Protein AF-A0A087UFI4-F1 (afdb_monomer_lite)

Sequence (110 aa):
MFRKVRIILLFASLNWLFCRLHIKMPESFSFTEKTLYKKIYFEIEQSYDIKFCYKLGKCTNETLKIIQTIYGEASLSRKQVYEWYNSFKRGRKSFEDEINDRTPTNFKKS

InterPro domains:
  IPR041426 Mos1 transposase, HTH domain [PF17906] (52-91)

Structure (mmCIF, N/CA/C/O backbone):
data_AF-A0A087UFI4-F1
#
_entry.id   AF-A0A087UFI4-F1
#
loop_
_atom_site.group_PDB
_atom_site.id
_atom_site.type_symbol
_atom_site.label_atom_id
_atom_site.label_alt_id
_atom_site.label_comp_id
_atom_site.label_asym_id
_atom_site.label_entity_id
_atom_site.label_seq_id
_atom_site.pdbx_PDB_ins_code
_atom_site.Cartn_x
_atom_site.Cartn_y
_atom_site.Cartn_z
_atom_site.occupancy
_atom_site.B_iso_or_equiv
_atom_site.auth_seq_id
_atom_site.auth_comp_id
_atom_site.auth_asym_id
_atom_site.auth_atom_id
_atom_site.pdbx_PDB_model_num
ATOM 1 N N . MET A 1 1 ? 14.757 32.587 17.059 1.00 45.06 1 MET A N 1
ATOM 2 C CA . MET A 1 1 ? 13.890 31.960 16.032 1.00 45.06 1 MET A CA 1
ATOM 3 C C . MET A 1 1 ? 14.612 30.910 15.170 1.00 45.06 1 MET A C 1
ATOM 5 O O . MET A 1 1 ? 14.044 29.855 14.941 1.00 45.06 1 MET A O 1
ATOM 9 N N . PHE A 1 2 ? 15.884 31.099 14.791 1.00 34.81 2 PHE A N 1
ATOM 10 C CA . PHE A 1 2 ? 16.629 30.175 13.906 1.00 34.81 2 PHE A CA 1
ATOM 11 C C . PHE A 1 2 ? 17.154 28.860 14.522 1.00 34.81 2 PHE A C 1
ATOM 13 O O . PHE A 1 2 ? 17.598 27.974 13.796 1.00 34.81 2 PHE A O 1
ATOM 20 N N . ARG A 1 3 ? 17.097 28.686 15.849 1.00 34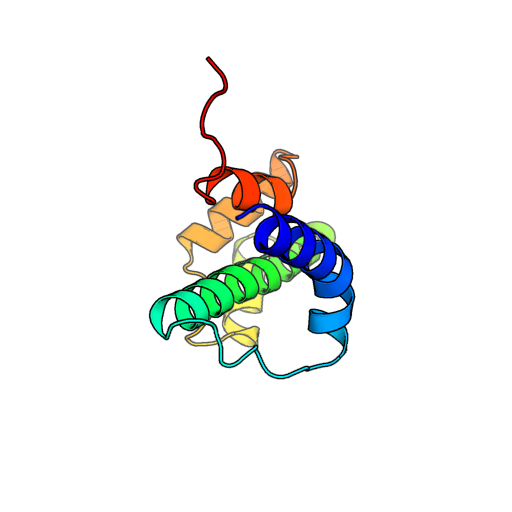.50 3 ARG A N 1
ATOM 21 C CA . ARG A 1 3 ? 17.583 27.453 16.502 1.00 34.50 3 ARG A CA 1
ATOM 22 C C . ARG A 1 3 ? 16.614 26.270 16.378 1.00 34.50 3 ARG A C 1
ATOM 24 O O . ARG A 1 3 ? 17.064 25.134 16.343 1.00 34.50 3 ARG A O 1
ATOM 31 N N . LYS A 1 4 ? 15.307 26.524 16.238 1.00 36.88 4 LYS A N 1
ATOM 32 C CA . LYS A 1 4 ? 14.286 25.465 16.130 1.00 36.88 4 LYS A CA 1
ATOM 33 C C . LYS A 1 4 ? 14.274 24.786 14.752 1.00 36.88 4 LYS A C 1
ATOM 35 O O . LYS A 1 4 ? 14.092 23.580 14.676 1.00 36.88 4 LYS A O 1
ATOM 40 N N . VAL A 1 5 ? 14.560 25.528 13.680 1.00 46.59 5 VAL A N 1
ATOM 41 C CA . VAL A 1 5 ? 14.567 24.993 12.302 1.00 46.59 5 VAL A CA 1
ATOM 42 C C . VAL A 1 5 ? 15.750 24.047 12.064 1.00 46.59 5 VAL A C 1
ATOM 44 O O . VAL A 1 5 ? 15.587 22.994 11.454 1.00 46.59 5 VAL A O 1
ATOM 47 N N . ARG A 1 6 ? 16.930 24.365 12.617 1.00 43.34 6 ARG A N 1
ATOM 48 C CA . ARG A 1 6 ? 18.103 23.474 12.559 1.00 43.34 6 ARG A CA 1
ATOM 49 C C . ARG A 1 6 ? 17.875 22.150 13.289 1.00 43.34 6 ARG A C 1
ATOM 51 O O . ARG A 1 6 ? 18.341 21.123 12.823 1.00 43.34 6 ARG A O 1
ATOM 58 N N . ILE A 1 7 ? 17.127 22.173 14.390 1.00 51.72 7 ILE A N 1
ATOM 59 C CA . ILE A 1 7 ? 16.775 20.971 15.150 1.00 51.72 7 ILE A CA 1
ATOM 60 C C . ILE A 1 7 ? 15.826 20.069 14.337 1.00 51.72 7 ILE A C 1
ATOM 62 O O . ILE A 1 7 ? 16.057 18.870 14.259 1.00 51.72 7 ILE A O 1
ATOM 66 N N . ILE A 1 8 ? 14.827 20.634 13.652 1.00 53.41 8 ILE A N 1
ATOM 67 C CA . ILE A 1 8 ? 13.875 19.872 12.819 1.00 53.41 8 ILE A CA 1
ATOM 68 C C . ILE A 1 8 ? 14.572 19.177 11.635 1.00 53.41 8 ILE A C 1
ATOM 70 O O . ILE A 1 8 ? 14.285 18.018 11.349 1.00 53.41 8 ILE A O 1
ATOM 74 N N . LEU A 1 9 ? 15.532 19.843 10.984 1.00 49.19 9 LEU A N 1
ATOM 75 C CA . LEU A 1 9 ? 16.297 19.243 9.882 1.00 49.19 9 LEU A CA 1
ATOM 76 C C . LEU A 1 9 ? 17.250 18.134 10.349 1.00 49.19 9 LEU A C 1
ATOM 78 O O . LEU A 1 9 ? 17.469 17.177 9.614 1.00 49.19 9 LEU A O 1
ATOM 82 N N . LEU A 1 10 ? 17.774 18.226 11.576 1.00 49.53 10 LEU A N 1
ATOM 83 C CA . LEU A 1 10 ? 18.550 17.145 12.192 1.00 49.53 10 LEU A CA 1
ATOM 84 C C . LEU A 1 10 ? 17.657 15.961 12.600 1.00 49.53 10 LEU A C 1
ATOM 86 O O . LEU A 1 10 ? 18.076 14.812 12.498 1.00 49.53 10 LEU A O 1
ATOM 90 N N . PHE A 1 11 ? 16.408 16.217 12.998 1.00 52.41 11 PHE A N 1
ATOM 91 C CA . PHE A 1 11 ? 15.433 15.156 13.260 1.00 52.41 11 PHE A CA 1
ATOM 92 C C . PHE A 1 11 ? 14.973 14.439 11.988 1.00 52.41 11 PHE A C 1
ATOM 94 O O . PHE A 1 11 ? 14.716 13.243 12.049 1.00 52.41 11 PHE A O 1
ATOM 101 N N . ALA A 1 12 ? 14.927 15.112 10.836 1.00 53.91 12 ALA A N 1
ATOM 102 C CA . ALA A 1 12 ? 14.541 14.489 9.568 1.00 53.91 12 ALA A CA 1
ATOM 103 C C . ALA A 1 12 ? 15.527 13.394 9.114 1.00 53.91 12 ALA A C 1
ATOM 105 O O . ALA A 1 12 ? 15.100 12.347 8.631 1.00 53.91 12 ALA A O 1
ATOM 106 N N . SER A 1 13 ? 16.833 13.582 9.334 1.00 46.97 13 SER A N 1
ATOM 107 C CA . SER A 1 13 ? 17.869 12.577 9.046 1.00 46.97 13 SER A CA 1
ATOM 108 C C . SER A 1 13 ? 17.955 11.467 10.103 1.00 46.97 13 SER A C 1
ATOM 110 O O . SER A 1 13 ? 18.348 10.347 9.785 1.00 46.97 13 SER A O 1
ATOM 112 N N . LEU A 1 14 ? 17.512 11.728 11.337 1.00 50.47 14 LEU A N 1
ATOM 113 C CA . LEU A 1 14 ? 17.346 10.718 12.393 1.00 50.47 14 LEU A CA 1
ATOM 114 C C . LEU A 1 14 ? 16.009 9.955 12.305 1.00 50.47 14 LEU A C 1
ATOM 116 O O . LEU A 1 14 ? 15.879 8.886 12.903 1.00 50.47 14 LEU A O 1
ATOM 120 N N . ASN A 1 15 ? 15.038 10.446 11.527 1.00 50.50 15 ASN A N 1
ATOM 121 C CA . ASN A 1 15 ? 13.697 9.865 11.404 1.00 50.50 15 ASN A CA 1
ATOM 122 C C . ASN A 1 15 ? 13.709 8.458 10.770 1.00 50.50 15 ASN A C 1
ATOM 124 O O . ASN A 1 15 ? 12.876 7.615 11.102 1.00 50.50 15 ASN A O 1
ATOM 128 N N . TRP A 1 16 ? 14.706 8.167 9.924 1.00 48.88 16 TRP A N 1
ATOM 129 C CA . TRP A 1 16 ? 14.924 6.826 9.363 1.00 48.88 16 TRP A CA 1
ATOM 130 C C . TRP A 1 16 ? 15.362 5.805 10.425 1.00 48.88 16 TRP A C 1
ATOM 132 O O . TRP A 1 16 ? 14.934 4.652 10.400 1.00 48.88 16 TRP A O 1
ATOM 142 N N . LEU A 1 17 ? 16.157 6.232 11.411 1.00 44.44 17 LEU A N 1
ATOM 143 C CA . LEU A 1 17 ? 16.543 5.390 12.546 1.00 44.44 17 LEU A CA 1
ATOM 144 C C . LEU A 1 17 ? 15.399 5.266 13.570 1.00 44.44 17 LEU A C 1
ATOM 146 O O . LEU A 1 17 ? 15.225 4.219 14.187 1.00 44.44 17 LEU A O 1
ATOM 150 N N . PHE A 1 18 ? 14.580 6.312 13.703 1.00 51.91 18 PHE A N 1
ATOM 151 C CA . PHE A 1 18 ? 13.433 6.370 14.615 1.00 51.91 18 PHE A CA 1
ATOM 152 C C . PHE A 1 18 ? 12.341 5.353 14.259 1.00 51.91 18 PHE A C 1
ATOM 154 O O . PHE A 1 18 ? 11.810 4.680 15.141 1.00 51.91 18 PHE A O 1
ATOM 161 N N . CYS A 1 19 ? 12.075 5.174 12.962 1.00 47.75 19 CYS A N 1
ATOM 162 C CA . CYS A 1 19 ? 11.126 4.175 12.466 1.00 47.75 19 CYS A CA 1
ATOM 163 C C . CYS A 1 19 ? 11.620 2.730 12.673 1.00 47.75 19 CYS A C 1
ATOM 165 O O . CYS A 1 19 ? 10.811 1.814 12.773 1.00 47.75 19 CYS A O 1
ATOM 167 N N . ARG A 1 20 ? 12.940 2.520 12.799 1.00 48.66 20 ARG A N 1
ATOM 168 C CA . ARG A 1 20 ? 13.553 1.198 13.013 1.00 48.66 20 ARG A CA 1
ATOM 169 C C . ARG A 1 20 ? 13.710 0.813 14.491 1.00 48.66 20 ARG A C 1
ATOM 171 O O . ARG A 1 20 ? 13.919 -0.359 14.781 1.00 48.66 20 ARG A O 1
ATOM 178 N N . LEU A 1 21 ? 13.609 1.774 15.415 1.00 42.62 21 LEU A N 1
ATOM 179 C CA . LEU A 1 21 ? 13.869 1.576 16.850 1.00 42.62 21 LEU A CA 1
ATOM 180 C C . LEU A 1 21 ? 12.620 1.627 17.750 1.00 42.62 21 LEU A C 1
ATOM 182 O O . LEU A 1 21 ? 12.766 1.561 18.967 1.00 42.62 21 LEU A O 1
ATOM 186 N N . HIS A 1 22 ? 11.400 1.733 17.203 1.00 50.62 22 HIS A N 1
ATOM 187 C CA . HIS A 1 22 ? 10.162 1.802 18.006 1.00 50.62 22 HIS A CA 1
ATOM 188 C C . HIS A 1 22 ? 10.181 2.908 19.090 1.00 50.62 22 HIS A C 1
ATOM 190 O O . HIS A 1 22 ? 9.543 2.790 20.139 1.00 50.62 22 HIS A O 1
ATOM 196 N N . ILE A 1 23 ? 10.904 4.011 18.858 1.00 49.44 23 ILE A N 1
ATOM 197 C CA . ILE A 1 23 ? 10.982 5.100 19.836 1.00 49.44 23 ILE A CA 1
ATOM 198 C C . ILE A 1 23 ? 9.654 5.871 19.831 1.00 49.44 23 ILE A C 1
ATOM 200 O O . ILE A 1 23 ? 9.172 6.333 18.796 1.00 49.44 23 ILE A O 1
ATOM 204 N N . LYS A 1 24 ? 9.057 5.988 21.022 1.00 52.50 24 LYS A N 1
ATOM 205 C CA . LYS A 1 24 ? 7.802 6.694 21.317 1.00 52.50 24 LYS A CA 1
ATOM 206 C C . LYS A 1 24 ? 7.825 8.110 20.721 1.00 52.50 24 LYS A C 1
ATOM 208 O O . LYS A 1 24 ? 8.802 8.837 20.892 1.00 52.50 24 LYS A O 1
ATOM 213 N N . MET A 1 25 ? 6.747 8.500 20.031 1.00 54.75 25 MET A N 1
ATOM 214 C CA . MET A 1 25 ? 6.621 9.841 19.444 1.00 54.75 25 MET A CA 1
ATOM 215 C C . MET A 1 25 ? 6.868 10.932 20.502 1.00 54.75 25 MET A C 1
ATOM 217 O O . MET A 1 25 ? 6.354 10.803 21.617 1.00 54.75 25 MET A O 1
ATOM 221 N N . PRO A 1 26 ? 7.593 12.017 20.171 1.00 57.91 26 PRO A N 1
ATOM 222 C CA . PRO A 1 26 ? 7.865 13.087 21.120 1.00 57.91 26 PRO A CA 1
ATOM 223 C C . PRO A 1 26 ? 6.564 13.727 21.619 1.00 57.91 26 PRO A C 1
ATOM 225 O O . PRO A 1 26 ? 5.652 14.042 20.847 1.00 57.91 26 PRO A O 1
ATOM 228 N N . GLU A 1 27 ? 6.474 13.930 22.936 1.00 58.97 27 GLU A N 1
ATOM 229 C CA . GLU A 1 27 ? 5.264 14.440 23.593 1.00 58.97 27 GLU A CA 1
ATOM 230 C C . GLU A 1 27 ? 4.867 15.840 23.108 1.00 58.97 27 GLU A C 1
ATOM 232 O O . GLU A 1 27 ? 3.683 16.168 23.146 1.00 58.97 27 GLU A O 1
ATOM 237 N N . SER A 1 28 ? 5.822 16.595 22.553 1.00 63.66 28 SER A N 1
ATOM 238 C CA . SER A 1 28 ? 5.672 17.959 22.037 1.00 63.66 28 SER A CA 1
ATOM 239 C C . SER A 1 28 ? 4.757 18.113 20.820 1.00 63.66 28 SER A C 1
ATOM 241 O O . SER A 1 28 ? 4.406 19.241 20.489 1.00 63.66 28 SER A O 1
ATOM 243 N N . PHE A 1 29 ? 4.402 17.026 20.129 1.00 63.31 29 PHE A N 1
ATOM 244 C CA . PHE A 1 29 ? 3.441 17.080 19.024 1.00 63.31 29 PHE A CA 1
ATOM 245 C C . PHE A 1 29 ? 2.008 17.170 19.561 1.00 63.31 29 PHE A C 1
ATOM 247 O O . PHE A 1 29 ? 1.610 16.395 20.443 1.00 63.31 29 PHE A O 1
ATOM 254 N N . SER A 1 30 ? 1.214 18.079 19.001 1.00 68.06 30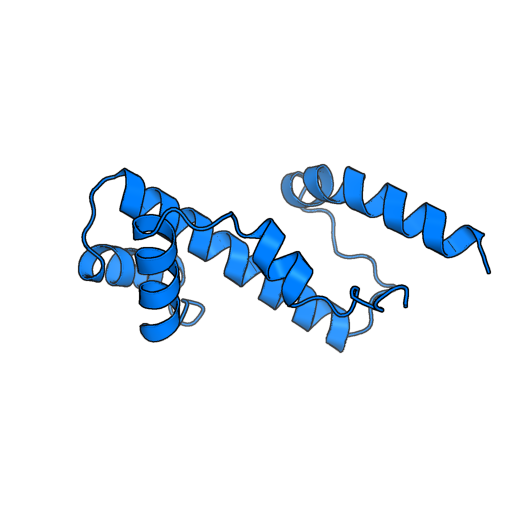 SER A N 1
ATOM 255 C CA . SER A 1 30 ? -0.214 18.177 19.300 1.00 68.06 30 SER A CA 1
ATOM 256 C C . SER A 1 30 ? -0.958 16.907 18.866 1.00 68.06 30 SER A C 1
ATOM 258 O O . SER A 1 30 ? -0.481 16.108 18.056 1.00 68.06 30 SER A O 1
ATOM 260 N N . PHE A 1 31 ? -2.148 16.686 19.426 1.00 68.38 31 PHE A N 1
ATOM 261 C CA . PHE A 1 31 ? -2.960 15.501 19.129 1.00 68.38 31 PHE A CA 1
ATOM 262 C C . PHE A 1 31 ? -3.296 15.362 17.631 1.00 68.38 31 PHE A C 1
ATOM 264 O O . PHE A 1 31 ? -3.282 14.258 17.077 1.00 68.38 31 PHE A O 1
ATOM 271 N N . THR A 1 32 ? -3.542 16.486 16.956 1.00 64.81 32 THR A N 1
ATOM 272 C CA . THR A 1 32 ? -3.831 16.535 15.519 1.00 64.81 32 THR A CA 1
ATOM 273 C C . THR A 1 32 ? -2.604 16.167 14.686 1.00 64.81 32 THR A C 1
ATOM 275 O O . THR A 1 32 ? -2.721 15.375 13.752 1.00 64.81 32 THR A O 1
ATOM 278 N N . GLU A 1 33 ? -1.415 16.640 15.060 1.00 67.19 33 GLU A N 1
ATOM 279 C CA . GLU A 1 33 ? -0.172 16.312 14.353 1.00 67.19 33 GLU A CA 1
ATOM 280 C C . GLU A 1 33 ? 0.245 14.847 14.560 1.00 67.19 33 GLU A C 1
ATOM 282 O O . GLU A 1 33 ? 0.699 14.201 13.615 1.00 67.19 33 GLU A O 1
ATOM 287 N N . LYS A 1 34 ? 0.033 14.278 15.757 1.00 66.50 34 LYS A N 1
ATOM 288 C CA . LYS A 1 34 ? 0.270 12.842 16.021 1.00 66.50 34 LYS A CA 1
ATOM 289 C C . LYS A 1 34 ? -0.633 11.954 15.163 1.00 66.50 34 LYS A C 1
ATOM 291 O O . LYS A 1 34 ? -0.165 10.979 14.577 1.00 66.50 34 LYS A O 1
ATOM 296 N N . THR A 1 35 ? -1.913 12.309 15.049 1.00 73.38 35 THR A N 1
ATOM 297 C CA . THR A 1 35 ? -2.885 11.579 14.218 1.00 73.38 35 THR A CA 1
ATOM 298 C C . THR A 1 35 ? -2.543 11.684 12.730 1.00 73.38 35 THR A C 1
ATOM 300 O O . THR A 1 35 ? -2.583 10.682 12.015 1.00 73.38 35 THR A O 1
ATOM 303 N N . LEU A 1 36 ? -2.143 12.874 12.271 1.00 73.06 36 LEU A N 1
ATOM 304 C CA . LEU A 1 36 ? -1.722 13.112 10.891 1.00 73.06 36 LEU A CA 1
ATOM 305 C C . LEU A 1 36 ? -0.464 12.314 10.533 1.00 73.06 36 LEU A C 1
ATOM 307 O O . LEU A 1 36 ? -0.449 11.635 9.511 1.00 73.06 36 LEU A O 1
ATOM 311 N N . TYR A 1 37 ? 0.565 12.343 11.381 1.00 71.19 37 TYR A N 1
ATOM 312 C CA . TYR A 1 37 ? 1.802 11.598 11.144 1.00 71.19 37 TYR A CA 1
ATOM 313 C C . TYR A 1 37 ? 1.556 10.091 11.108 1.00 71.19 37 TYR A C 1
ATOM 315 O O . TYR A 1 37 ? 2.031 9.408 10.205 1.00 71.19 37 TYR A O 1
ATOM 323 N N . LYS A 1 38 ? 0.758 9.576 12.053 1.00 74.81 38 LYS A N 1
ATOM 324 C CA . LYS A 1 38 ? 0.374 8.162 12.079 1.00 74.81 38 LYS A CA 1
ATOM 325 C C . LYS A 1 38 ? -0.354 7.763 10.796 1.00 74.81 38 LYS A C 1
ATOM 327 O O . LYS A 1 38 ? -0.050 6.718 10.238 1.00 74.81 38 LYS A O 1
ATOM 332 N N . LYS A 1 39 ? -1.266 8.608 10.305 1.00 79.69 39 LYS A N 1
ATOM 333 C CA . LYS A 1 39 ? -1.979 8.374 9.045 1.00 79.69 39 LYS A CA 1
ATOM 334 C C . LYS A 1 39 ? -1.033 8.368 7.842 1.00 79.69 39 LYS A C 1
ATOM 336 O O . LYS A 1 39 ? -1.074 7.431 7.057 1.00 79.69 39 LYS A O 1
ATOM 341 N N . ILE A 1 40 ? -0.167 9.375 7.719 1.00 78.88 40 ILE A N 1
ATOM 342 C CA . ILE A 1 40 ? 0.798 9.487 6.614 1.00 78.88 40 ILE A CA 1
ATOM 343 C C . ILE A 1 40 ? 1.741 8.281 6.598 1.00 78.88 40 ILE A C 1
ATOM 345 O O . ILE A 1 40 ? 1.894 7.639 5.565 1.00 78.88 40 ILE A O 1
ATOM 349 N N . TYR A 1 41 ? 2.336 7.940 7.743 1.00 79.12 41 TYR A N 1
ATOM 350 C CA . TYR A 1 41 ? 3.274 6.822 7.846 1.00 79.12 41 TYR A CA 1
ATOM 351 C C . TYR A 1 41 ? 2.621 5.487 7.484 1.00 79.12 41 TYR A C 1
ATOM 353 O O . TYR A 1 41 ? 3.195 4.674 6.766 1.00 79.12 41 TYR A O 1
ATOM 361 N N . PHE A 1 42 ? 1.385 5.293 7.927 1.00 83.56 42 PHE A N 1
ATOM 362 C CA . PHE A 1 42 ? 0.642 4.076 7.658 1.00 83.56 42 PHE A CA 1
ATOM 363 C C . PHE A 1 42 ? 0.212 3.950 6.187 1.00 83.56 42 PHE A C 1
ATOM 365 O O . PHE A 1 42 ? 0.278 2.864 5.620 1.00 83.56 42 PHE A O 1
ATOM 372 N N . GLU A 1 43 ? -0.155 5.052 5.521 1.00 84.94 43 GLU A N 1
ATOM 373 C CA . GLU A 1 43 ? -0.392 5.044 4.069 1.00 84.94 43 GLU A CA 1
ATOM 374 C C . GLU A 1 43 ? 0.887 4.704 3.283 1.00 84.94 43 GLU A C 1
ATOM 376 O O . GLU A 1 43 ? 0.807 4.004 2.273 1.00 84.94 43 GLU A O 1
ATOM 381 N N . ILE A 1 44 ? 2.060 5.152 3.745 1.00 84.12 44 ILE A N 1
ATOM 382 C CA . ILE A 1 44 ? 3.369 4.850 3.137 1.00 84.12 44 ILE A CA 1
ATOM 383 C C . ILE A 1 44 ? 3.729 3.368 3.295 1.00 84.12 44 ILE A C 1
ATOM 385 O O . ILE A 1 44 ? 4.209 2.738 2.357 1.00 84.12 44 ILE A O 1
ATOM 389 N N . GLU A 1 45 ? 3.488 2.789 4.465 1.00 87.38 45 GLU A N 1
ATOM 390 C CA . GLU A 1 45 ? 3.791 1.382 4.734 1.00 87.38 45 GLU A CA 1
ATOM 391 C C . GLU A 1 45 ? 3.004 0.441 3.805 1.00 87.38 45 GLU A C 1
ATOM 393 O O . GLU A 1 45 ? 3.592 -0.332 3.047 1.00 87.38 45 GLU A O 1
ATOM 398 N N . GLN A 1 46 ? 1.677 0.597 3.750 1.00 92.62 46 GLN A N 1
ATOM 399 C CA . GLN A 1 46 ? 0.801 -0.246 2.919 1.00 92.62 46 GLN A CA 1
ATOM 400 C C . GLN A 1 46 ? 1.147 -0.203 1.434 1.00 92.62 46 GLN A C 1
ATOM 402 O O . GLN A 1 46 ? 0.892 -1.120 0.658 1.00 92.62 46 GLN A O 1
ATOM 407 N N . SER A 1 47 ? 1.692 0.912 1.000 1.00 90.38 47 SER A N 1
ATOM 408 C CA . SER A 1 47 ? 1.904 1.212 -0.397 1.00 90.38 47 SER A CA 1
ATOM 409 C C . SER A 1 47 ? 3.300 0.770 -0.865 1.00 90.38 47 SER A C 1
ATOM 411 O O . SER A 1 47 ? 3.463 0.414 -2.041 1.00 90.38 47 SER A O 1
ATOM 413 N N . TYR A 1 48 ? 4.256 0.596 0.059 1.00 90.81 48 TYR A N 1
ATOM 414 C CA . TYR A 1 48 ? 5.416 -0.281 -0.134 1.00 90.81 48 TYR A CA 1
ATOM 415 C C . TYR A 1 48 ? 5.002 -1.740 -0.365 1.00 90.81 48 TYR A C 1
ATOM 417 O O . TYR A 1 48 ? 5.524 -2.368 -1.291 1.00 90.81 48 TYR A O 1
ATOM 425 N N . ASP A 1 49 ? 4.018 -2.256 0.370 1.00 94.00 49 ASP A N 1
ATOM 426 C CA . ASP A 1 49 ? 3.514 -3.620 0.148 1.00 94.00 49 ASP A CA 1
ATOM 427 C C . ASP A 1 49 ? 2.789 -3.764 -1.193 1.00 94.00 49 ASP A C 1
ATOM 429 O O . ASP A 1 49 ? 2.957 -4.764 -1.897 1.00 94.00 49 ASP A O 1
ATOM 433 N N . ILE A 1 50 ? 2.042 -2.741 -1.624 1.00 94.31 50 ILE A N 1
ATOM 434 C CA . ILE A 1 50 ? 1.453 -2.703 -2.974 1.00 94.31 50 ILE A CA 1
ATOM 435 C C . ILE A 1 50 ? 2.559 -2.751 -4.036 1.00 94.31 50 ILE A C 1
ATOM 437 O O . ILE A 1 50 ? 2.443 -3.492 -5.017 1.00 94.31 50 ILE A O 1
ATOM 441 N N . LYS A 1 51 ? 3.648 -1.993 -3.848 1.00 92.44 51 LYS A N 1
ATOM 442 C CA . LYS A 1 51 ? 4.813 -2.004 -4.749 1.00 92.44 51 LYS A CA 1
ATOM 443 C C . LYS A 1 51 ? 5.482 -3.373 -4.782 1.00 92.44 51 LYS A C 1
ATOM 445 O O . LYS A 1 51 ? 5.907 -3.820 -5.847 1.00 92.44 51 LYS A O 1
ATOM 450 N N . PHE A 1 52 ? 5.582 -4.028 -3.630 1.00 93.06 52 PHE A N 1
ATOM 451 C CA . PHE A 1 52 ? 6.111 -5.380 -3.510 1.00 93.06 52 PHE A CA 1
ATOM 452 C C . PHE A 1 52 ? 5.241 -6.377 -4.283 1.00 93.06 52 PHE A C 1
ATOM 454 O O . PHE A 1 52 ? 5.755 -7.082 -5.149 1.00 93.06 52 PHE A O 1
ATOM 461 N N . CYS A 1 53 ? 3.920 -6.348 -4.093 1.00 95.19 53 CYS A N 1
ATOM 462 C CA . CYS A 1 53 ? 2.978 -7.183 -4.844 1.00 95.19 53 CYS A CA 1
ATOM 463 C C . CYS A 1 53 ? 3.067 -6.945 -6.361 1.00 95.19 53 CYS A C 1
ATOM 465 O O . CYS A 1 53 ? 3.068 -7.900 -7.137 1.00 95.19 53 CYS A O 1
ATOM 467 N N . TYR A 1 54 ? 3.199 -5.684 -6.791 1.00 93.75 54 TYR A N 1
ATOM 468 C CA . TYR A 1 54 ? 3.417 -5.335 -8.198 1.00 93.75 54 TYR A CA 1
ATOM 469 C C . TYR A 1 54 ? 4.706 -5.959 -8.752 1.00 93.75 54 TYR A C 1
ATOM 471 O O . TYR A 1 54 ? 4.680 -6.578 -9.813 1.00 93.75 54 TYR A O 1
ATOM 479 N N . LYS A 1 55 ? 5.825 -5.855 -8.020 1.00 93.44 55 LYS A N 1
ATOM 480 C CA . LYS A 1 55 ? 7.105 -6.471 -8.413 1.00 93.44 55 LYS A CA 1
ATOM 481 C C . LYS A 1 55 ? 7.045 -7.999 -8.457 1.00 93.44 55 LYS A C 1
ATOM 483 O O . LYS A 1 55 ? 7.745 -8.598 -9.263 1.00 93.44 55 LYS A O 1
ATOM 488 N N . LEU A 1 56 ? 6.202 -8.615 -7.630 1.00 95.38 56 LEU A N 1
ATOM 489 C CA . LEU A 1 56 ? 5.921 -10.053 -7.659 1.00 95.38 56 LEU A CA 1
ATOM 490 C C . LEU A 1 56 ? 5.002 -10.481 -8.818 1.00 95.38 56 LEU A C 1
ATOM 492 O O . LEU A 1 56 ? 4.673 -11.660 -8.926 1.00 95.38 56 LEU A O 1
ATOM 496 N N . GLY A 1 57 ? 4.550 -9.550 -9.663 1.00 95.12 57 GLY A N 1
ATOM 497 C CA . GLY A 1 57 ? 3.666 -9.848 -10.791 1.00 95.12 57 GLY A CA 1
ATOM 498 C C . GLY A 1 57 ? 2.217 -10.139 -10.393 1.00 95.12 57 GLY A C 1
ATOM 499 O O . GLY A 1 57 ? 1.454 -10.642 -11.214 1.00 95.12 57 GLY A O 1
ATOM 500 N N . LYS A 1 58 ? 1.810 -9.824 -9.155 1.00 96.56 58 LYS A N 1
ATOM 501 C CA . LYS A 1 58 ? 0.413 -9.964 -8.720 1.00 96.56 58 LYS A CA 1
ATOM 502 C C . LYS A 1 58 ? -0.470 -8.965 -9.444 1.00 96.56 58 LYS A C 1
ATOM 504 O O . LYS A 1 58 ? -0.087 -7.804 -9.606 1.00 96.56 58 LYS A O 1
ATOM 509 N N . CYS A 1 59 ? -1.665 -9.386 -9.851 1.00 95.56 59 CYS A N 1
ATOM 510 C CA . CYS A 1 59 ? -2.635 -8.476 -10.452 1.00 95.56 59 CYS A CA 1
ATOM 511 C C . CYS A 1 59 ? -3.272 -7.568 -9.387 1.00 95.56 59 CYS A C 1
ATOM 513 O O . CYS A 1 59 ? -3.276 -7.874 -8.195 1.00 95.56 59 CYS A O 1
ATOM 515 N N . THR A 1 60 ? -3.863 -6.447 -9.802 1.00 95.38 60 THR A N 1
ATOM 516 C CA . THR A 1 60 ? -4.421 -5.447 -8.872 1.00 95.38 60 THR A CA 1
ATOM 517 C C . THR A 1 60 ? -5.471 -6.025 -7.912 1.00 95.38 60 THR A C 1
ATOM 519 O O . THR A 1 60 ? -5.542 -5.609 -6.758 1.00 95.38 60 THR A O 1
ATOM 522 N N . ASN A 1 61 ? -6.266 -7.005 -8.356 1.00 96.31 61 ASN A N 1
ATOM 523 C CA . ASN A 1 61 ? -7.277 -7.655 -7.515 1.00 96.31 61 ASN A CA 1
ATOM 524 C C . ASN A 1 61 ? -6.667 -8.566 -6.446 1.00 96.31 61 ASN A C 1
ATOM 526 O O . ASN A 1 61 ? -7.174 -8.610 -5.328 1.00 96.31 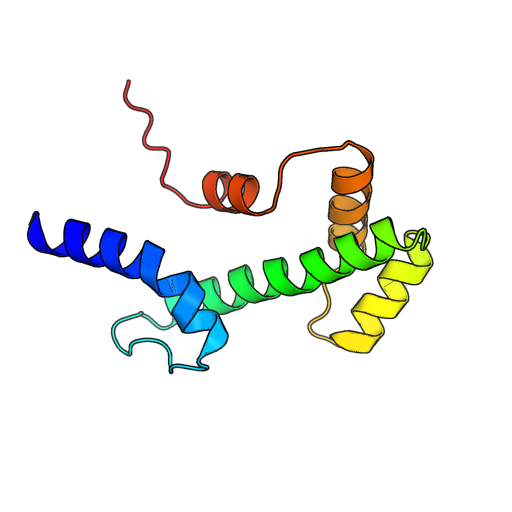61 ASN A O 1
ATOM 530 N N . GLU A 1 62 ? -5.592 -9.284 -6.772 1.00 96.69 62 GLU A N 1
ATOM 531 C CA . GLU A 1 62 ? -4.849 -10.079 -5.792 1.00 96.69 62 GLU A CA 1
ATOM 532 C C . GLU A 1 62 ? -4.169 -9.167 -4.776 1.00 96.69 62 GLU A C 1
ATOM 534 O O . GLU A 1 62 ? -4.298 -9.394 -3.578 1.00 96.69 62 GLU A O 1
ATOM 539 N N . THR A 1 63 ? -3.528 -8.092 -5.241 1.00 97.00 63 THR A N 1
ATOM 540 C CA . THR A 1 63 ? -2.910 -7.093 -4.365 1.00 97.00 63 THR A CA 1
ATOM 541 C C . THR A 1 63 ? -3.927 -6.493 -3.399 1.00 97.00 63 THR A C 1
ATOM 543 O O . THR A 1 63 ? -3.653 -6.420 -2.208 1.00 97.00 63 THR A O 1
ATOM 546 N N . LEU A 1 64 ? -5.126 -6.127 -3.868 1.00 96.88 64 LEU A N 1
ATOM 547 C CA . LEU A 1 64 ? -6.191 -5.626 -2.994 1.00 96.88 64 LEU A CA 1
ATOM 548 C C . LEU A 1 64 ? -6.537 -6.623 -1.883 1.00 96.88 64 LEU A C 1
ATOM 550 O O . LEU A 1 64 ? -6.607 -6.229 -0.724 1.00 96.88 64 LEU A O 1
ATOM 554 N N . LYS A 1 65 ? -6.712 -7.904 -2.224 1.00 97.06 65 LYS A N 1
ATOM 555 C CA . LYS A 1 65 ? -7.003 -8.950 -1.234 1.00 97.06 65 LYS A CA 1
ATOM 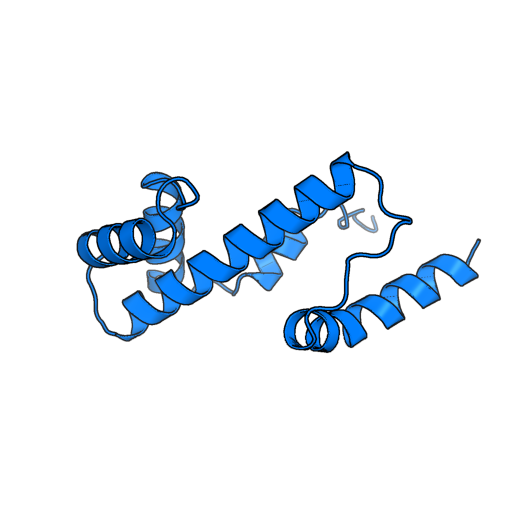556 C C . LYS A 1 65 ? -5.861 -9.109 -0.232 1.00 97.06 65 LYS A C 1
ATOM 558 O O . LYS A 1 65 ? -6.126 -9.225 0.959 1.00 97.06 65 LYS A O 1
ATOM 563 N N . ILE A 1 66 ? -4.611 -9.082 -0.696 1.00 96.38 66 ILE A N 1
ATOM 564 C CA . ILE A 1 66 ? -3.424 -9.197 0.163 1.00 96.38 66 ILE A CA 1
ATOM 565 C C . ILE A 1 66 ? -3.372 -8.027 1.151 1.00 96.38 66 ILE A C 1
ATOM 567 O O . ILE A 1 66 ? -3.283 -8.252 2.353 1.00 96.38 66 ILE A O 1
ATOM 571 N N . ILE A 1 67 ? -3.521 -6.792 0.670 1.00 96.19 67 ILE A N 1
ATOM 572 C CA . ILE A 1 67 ? -3.509 -5.594 1.520 1.00 96.19 67 ILE A CA 1
ATOM 573 C C . ILE A 1 67 ? -4.672 -5.609 2.520 1.00 96.19 67 ILE A C 1
ATOM 575 O O . ILE A 1 67 ? -4.469 -5.353 3.702 1.00 96.19 67 ILE A O 1
ATOM 579 N N . GLN A 1 68 ? -5.878 -5.986 2.093 1.00 96.06 68 GLN A N 1
ATOM 580 C CA . GLN A 1 68 ? -7.021 -6.134 3.002 1.00 96.06 68 GLN A CA 1
ATOM 581 C C . GLN A 1 68 ? -6.806 -7.231 4.051 1.00 96.06 68 GLN A C 1
ATOM 583 O O . GLN A 1 68 ? -7.269 -7.090 5.177 1.00 96.06 68 GLN A O 1
ATOM 588 N N . THR A 1 69 ? -6.081 -8.297 3.712 1.00 96.12 69 THR A N 1
ATOM 589 C CA . THR A 1 69 ? -5.768 -9.384 4.653 1.00 96.12 69 THR A CA 1
ATOM 590 C C . THR A 1 69 ? -4.742 -8.948 5.698 1.00 96.12 69 THR A C 1
ATOM 592 O O . THR A 1 69 ? -4.890 -9.286 6.866 1.00 96.12 69 THR A O 1
ATOM 595 N N . ILE A 1 70 ? -3.718 -8.189 5.298 1.00 94.75 70 ILE A N 1
ATOM 596 C CA . ILE A 1 70 ? -2.654 -7.725 6.203 1.00 94.75 70 ILE A CA 1
ATOM 597 C C . ILE A 1 70 ? -3.174 -6.637 7.151 1.00 94.75 70 ILE A C 1
ATOM 599 O O . ILE A 1 70 ? -2.901 -6.675 8.347 1.00 94.75 70 ILE A O 1
ATOM 603 N N . TYR A 1 71 ? -3.928 -5.670 6.620 1.00 93.25 71 TYR A N 1
ATOM 604 C CA . TYR A 1 71 ? -4.282 -4.444 7.342 1.00 93.25 71 TYR A CA 1
ATOM 605 C C . TYR A 1 71 ? -5.732 -4.404 7.845 1.00 93.25 71 TYR A C 1
ATOM 607 O O . TYR A 1 71 ? -6.080 -3.530 8.640 1.00 93.25 71 TYR A O 1
ATOM 615 N N . GLY A 1 72 ? -6.594 -5.325 7.403 1.00 93.94 72 GLY A N 1
ATOM 616 C CA . GLY A 1 72 ? -7.988 -5.412 7.838 1.00 93.94 72 GLY A CA 1
ATOM 617 C C . GLY A 1 72 ? -8.769 -4.116 7.599 1.00 93.94 72 GLY A C 1
ATOM 618 O O . GLY A 1 72 ? -8.736 -3.534 6.511 1.00 93.94 72 GLY A O 1
ATOM 619 N N . GLU A 1 73 ? -9.452 -3.639 8.640 1.00 91.88 73 GLU A N 1
ATOM 620 C CA . GLU A 1 73 ? -10.224 -2.385 8.622 1.00 91.88 73 GLU A CA 1
ATOM 621 C C . GLU A 1 73 ? -9.362 -1.141 8.391 1.00 91.88 73 GLU A C 1
ATOM 623 O O . GLU A 1 73 ? -9.850 -0.121 7.911 1.00 91.88 73 GLU A O 1
ATOM 628 N N . ALA A 1 74 ? -8.070 -1.228 8.703 1.00 90.81 74 ALA A N 1
ATOM 629 C CA . ALA A 1 74 ? -7.126 -0.147 8.490 1.00 90.81 74 ALA A CA 1
ATOM 630 C C . ALA A 1 74 ? -6.574 -0.145 7.046 1.00 90.81 74 ALA A C 1
ATOM 632 O O . ALA A 1 74 ? -5.794 0.728 6.671 1.00 90.81 74 ALA A O 1
ATOM 633 N N . SER A 1 75 ? -6.966 -1.101 6.199 1.00 93.62 75 SER A N 1
ATOM 634 C CA . SER A 1 75 ? -6.486 -1.150 4.817 1.00 93.62 75 SER A CA 1
ATOM 635 C C . SER A 1 75 ? -6.883 0.082 3.998 1.00 93.62 75 SER A C 1
ATOM 637 O O . SER A 1 75 ? -7.949 0.680 4.169 1.00 93.62 75 SER A O 1
ATOM 639 N N . LEU A 1 76 ? -6.011 0.449 3.059 1.00 91.88 76 LEU A N 1
ATOM 640 C CA . LEU A 1 76 ? -6.302 1.442 2.037 1.00 91.88 76 LEU A CA 1
ATOM 641 C C . LEU A 1 76 ? -7.582 1.065 1.289 1.00 91.88 76 LEU A C 1
ATOM 643 O O . LEU A 1 76 ? -7.826 -0.097 0.949 1.00 91.88 76 LEU A O 1
ATOM 647 N N . SER A 1 77 ? -8.378 2.080 0.954 1.00 93.69 77 SER A N 1
ATOM 648 C CA . SER A 1 77 ? -9.577 1.865 0.150 1.00 93.69 77 SER A CA 1
ATOM 649 C C . SER A 1 77 ? -9.221 1.252 -1.207 1.00 93.69 77 SER A C 1
ATOM 651 O O . SER A 1 77 ? -8.145 1.489 -1.766 1.00 93.69 77 SER A O 1
ATOM 653 N N . ARG A 1 78 ? -10.171 0.523 -1.806 1.00 95.00 78 ARG A N 1
ATOM 654 C CA . ARG A 1 78 ? -10.004 -0.058 -3.148 1.00 95.00 78 ARG A CA 1
ATOM 655 C C . ARG A 1 78 ? -9.501 0.964 -4.171 1.00 95.00 78 ARG A C 1
ATOM 657 O O . ARG A 1 78 ? -8.633 0.641 -4.975 1.00 95.00 78 ARG A O 1
ATOM 664 N N . LYS A 1 79 ? -10.021 2.195 -4.125 1.00 94.88 79 LYS A N 1
ATOM 665 C CA . LYS A 1 79 ? -9.604 3.284 -5.015 1.00 94.88 79 LYS A CA 1
ATOM 666 C C . LYS A 1 79 ? -8.121 3.628 -4.829 1.00 94.88 79 LYS A C 1
ATOM 668 O O . LYS A 1 79 ? -7.388 3.644 -5.813 1.00 94.88 79 LYS A O 1
ATOM 673 N N . GLN A 1 80 ? -7.673 3.811 -3.587 1.00 92.50 80 GLN A N 1
ATOM 674 C CA . GLN A 1 80 ? -6.275 4.129 -3.273 1.00 92.50 80 GLN A CA 1
ATOM 675 C C . GLN A 1 80 ? -5.322 3.003 -3.690 1.00 92.50 80 GLN A C 1
ATOM 677 O O . GLN A 1 80 ? -4.280 3.271 -4.283 1.00 92.50 80 GLN A O 1
ATOM 682 N N . VAL A 1 81 ? -5.687 1.735 -3.458 1.00 93.69 81 VAL A N 1
ATOM 683 C CA . VAL A 1 81 ? -4.869 0.589 -3.898 1.00 93.69 81 VAL A CA 1
ATOM 684 C C . VAL A 1 81 ? -4.678 0.599 -5.417 1.00 93.69 81 VAL A C 1
ATOM 686 O O . VAL A 1 81 ? -3.570 0.395 -5.912 1.00 93.69 81 VAL A O 1
ATOM 689 N N . TYR A 1 82 ? -5.743 0.880 -6.170 1.00 93.75 82 TYR A N 1
ATOM 690 C CA . TYR A 1 82 ? -5.688 0.967 -7.630 1.00 93.75 82 TYR A CA 1
ATOM 691 C C . TYR A 1 82 ? -4.859 2.165 -8.112 1.00 93.75 82 TYR A C 1
ATOM 693 O O . TYR A 1 82 ? -4.112 2.042 -9.083 1.00 93.75 82 TYR A O 1
ATOM 701 N N . GLU A 1 83 ? -4.970 3.320 -7.456 1.00 92.00 83 GLU A N 1
ATOM 702 C CA . GLU A 1 83 ? -4.172 4.513 -7.762 1.00 92.00 83 GLU A CA 1
ATOM 703 C C . GLU A 1 83 ? -2.677 4.260 -7.551 1.00 92.00 83 GLU A C 1
ATOM 705 O O . GLU A 1 83 ? -1.875 4.574 -8.440 1.00 92.00 83 GLU A O 1
ATOM 710 N N . TRP A 1 84 ? -2.306 3.617 -6.442 1.00 91.56 84 TRP A N 1
ATOM 711 C CA . TRP A 1 84 ? -0.929 3.210 -6.165 1.00 91.56 84 TRP A CA 1
ATOM 712 C C . TRP A 1 84 ? -0.412 2.208 -7.188 1.00 91.56 84 TRP A C 1
ATOM 714 O O . TRP A 1 84 ? 0.610 2.447 -7.834 1.00 91.56 84 TRP A O 1
ATOM 724 N N . TYR A 1 85 ? -1.156 1.127 -7.409 1.00 92.81 85 TYR A N 1
ATOM 725 C CA . TYR A 1 85 ? -0.775 0.077 -8.350 1.00 92.81 85 TYR A CA 1
ATOM 726 C C . TYR A 1 85 ? -0.567 0.630 -9.771 1.00 92.81 85 TYR A C 1
ATOM 728 O O . TYR A 1 85 ? 0.444 0.355 -10.421 1.00 92.81 85 TYR A O 1
ATOM 736 N N . ASN A 1 86 ? -1.481 1.481 -10.247 1.00 91.62 86 ASN A N 1
ATOM 737 C CA . ASN A 1 86 ? -1.352 2.128 -11.553 1.00 91.62 86 ASN A CA 1
ATOM 738 C C . ASN A 1 86 ? -0.202 3.139 -11.605 1.00 91.62 86 ASN A C 1
ATOM 740 O O . ASN A 1 86 ? 0.401 3.322 -12.662 1.00 91.62 86 ASN A O 1
ATOM 744 N N . SER A 1 87 ? 0.116 3.805 -10.494 1.00 88.62 87 SER A N 1
ATOM 745 C CA . SER A 1 87 ? 1.255 4.724 -10.428 1.00 88.62 87 SER A CA 1
ATOM 746 C C . SER A 1 87 ? 2.582 3.982 -10.577 1.00 88.62 87 SER A C 1
ATOM 748 O O . SER A 1 87 ? 3.440 4.448 -11.329 1.00 88.62 87 SER A O 1
ATOM 750 N N . PHE A 1 88 ? 2.709 2.790 -9.986 1.00 88.19 88 PHE A N 1
ATOM 751 C CA . PHE A 1 88 ? 3.867 1.917 -10.206 1.00 88.19 88 PHE A CA 1
ATOM 752 C C . PHE A 1 88 ? 3.957 1.407 -11.641 1.00 88.19 88 PHE A C 1
ATOM 754 O O . PHE A 1 88 ? 5.039 1.428 -12.223 1.00 88.19 88 PHE A O 1
ATOM 761 N N . LYS A 1 89 ? 2.823 1.040 -12.249 1.00 89.12 89 LYS A N 1
ATOM 762 C CA . LYS A 1 89 ? 2.770 0.644 -13.664 1.00 89.12 89 LYS A CA 1
ATOM 763 C C . LYS A 1 89 ? 3.235 1.759 -14.607 1.00 89.12 89 LYS A C 1
ATOM 765 O O . LYS A 1 89 ? 3.875 1.486 -15.615 1.00 89.12 89 LYS A O 1
ATOM 770 N N . ARG A 1 90 ? 2.922 3.017 -14.282 1.00 88.88 90 ARG A N 1
ATOM 771 C CA . ARG A 1 90 ? 3.329 4.207 -15.054 1.00 88.88 90 ARG A CA 1
ATOM 772 C C . ARG A 1 90 ? 4.770 4.654 -14.784 1.00 88.88 90 ARG A C 1
ATOM 774 O O . ARG A 1 90 ? 5.200 5.636 -15.377 1.00 88.88 90 ARG A O 1
ATOM 781 N N . GLY A 1 91 ? 5.492 3.995 -13.874 1.00 82.50 91 GLY A N 1
ATOM 782 C CA . GLY A 1 91 ? 6.858 4.375 -13.509 1.00 82.50 91 GLY A CA 1
ATOM 783 C C . GLY A 1 91 ? 6.966 5.737 -12.814 1.00 82.50 91 GLY A C 1
ATOM 784 O O . GLY A 1 91 ? 8.031 6.348 -12.854 1.00 82.50 91 GLY A O 1
ATOM 785 N N . ARG A 1 92 ? 5.882 6.243 -12.201 1.00 73.81 92 ARG A N 1
ATOM 786 C CA . ARG A 1 92 ? 5.937 7.517 -11.463 1.00 73.81 92 ARG A CA 1
ATOM 787 C C . ARG A 1 92 ? 6.837 7.397 -10.229 1.00 73.81 92 ARG A C 1
ATOM 789 O O . ARG A 1 92 ? 6.965 6.317 -9.647 1.00 73.81 92 ARG A O 1
ATOM 796 N N . LYS A 1 93 ? 7.465 8.526 -9.875 1.00 55.53 93 LYS A N 1
ATOM 797 C CA . LYS A 1 93 ? 8.383 8.658 -8.740 1.00 55.53 93 LYS A CA 1
ATOM 798 C C . LYS A 1 93 ? 7.700 8.342 -7.402 1.00 55.53 93 LYS A C 1
ATOM 800 O O . LYS A 1 93 ? 6.478 8.285 -7.296 1.00 55.53 93 LYS A O 1
ATOM 805 N N . SER A 1 94 ? 8.551 8.017 -6.438 1.00 62.62 94 SER A N 1
ATOM 806 C CA . SER A 1 94 ? 8.265 7.335 -5.182 1.00 62.62 94 SER A CA 1
ATOM 807 C C . SER A 1 94 ? 7.449 8.162 -4.181 1.00 62.62 94 SER A C 1
ATOM 809 O O . SER A 1 94 ? 7.171 9.336 -4.399 1.00 62.62 94 SER A O 1
ATOM 811 N N . PHE A 1 95 ? 7.052 7.519 -3.078 1.00 61.16 95 PHE A N 1
ATOM 812 C CA . PHE A 1 95 ? 6.266 8.100 -1.981 1.00 61.16 95 PHE A CA 1
ATOM 813 C C . PHE A 1 95 ? 6.779 9.443 -1.484 1.00 61.16 95 PHE A C 1
ATOM 815 O O . PHE A 1 95 ? 5.987 10.303 -1.114 1.00 61.16 95 PHE A O 1
ATOM 822 N N . GLU A 1 96 ? 8.093 9.627 -1.502 1.00 59.41 96 GLU A N 1
ATOM 823 C CA . GLU A 1 96 ? 8.766 10.846 -1.074 1.00 59.41 96 GLU A CA 1
ATOM 824 C C . GLU A 1 96 ? 8.286 12.069 -1.861 1.00 59.41 96 GLU A C 1
ATOM 826 O O . GLU A 1 96 ? 8.117 13.135 -1.276 1.00 59.41 96 GLU A O 1
ATOM 831 N N . ASP A 1 97 ? 7.982 11.919 -3.149 1.00 62.38 97 ASP A N 1
ATOM 832 C CA . ASP A 1 97 ? 7.498 13.026 -3.973 1.00 62.38 97 ASP A CA 1
ATOM 833 C C . ASP A 1 97 ? 6.058 13.403 -3.627 1.00 62.38 97 ASP A C 1
ATOM 835 O O . ASP A 1 97 ? 5.728 14.582 -3.553 1.00 62.38 97 ASP A O 1
ATOM 839 N N . GLU A 1 98 ? 5.208 12.418 -3.330 1.00 61.06 98 GLU A N 1
ATOM 840 C CA . GLU A 1 98 ? 3.826 12.695 -2.940 1.00 61.06 98 GLU A CA 1
ATOM 841 C C . GLU A 1 98 ? 3.736 13.269 -1.519 1.00 61.06 98 GLU A C 1
ATOM 843 O O . GLU A 1 98 ? 2.901 14.129 -1.246 1.00 61.06 98 GLU A O 1
ATOM 848 N N . ILE A 1 99 ? 4.623 12.849 -0.612 1.00 58.19 99 ILE A N 1
ATOM 849 C CA . ILE A 1 99 ? 4.768 13.462 0.715 1.00 58.19 99 ILE A CA 1
ATOM 850 C C . ILE A 1 99 ? 5.231 14.914 0.568 1.00 58.19 99 ILE A C 1
ATOM 852 O O . ILE A 1 99 ? 4.672 15.793 1.221 1.00 58.19 99 ILE A O 1
ATOM 856 N N . ASN A 1 100 ? 6.205 15.185 -0.305 1.00 57.09 100 ASN A N 1
ATOM 857 C CA . ASN A 1 100 ? 6.679 16.543 -0.576 1.00 57.09 100 ASN A CA 1
ATOM 858 C C . ASN A 1 100 ? 5.587 17.432 -1.197 1.00 57.09 100 ASN A C 1
ATOM 860 O O . ASN A 1 100 ? 5.516 18.612 -0.857 1.00 57.09 100 ASN A O 1
ATOM 864 N N . ASP A 1 101 ? 4.710 16.873 -2.036 1.00 57.66 101 ASP A N 1
ATOM 865 C CA . ASP A 1 101 ? 3.574 17.589 -2.633 1.00 57.66 101 ASP A CA 1
ATOM 866 C C . ASP A 1 101 ? 2.403 17.798 -1.656 1.00 57.66 101 ASP A C 1
ATOM 868 O O . ASP A 1 101 ? 1.718 18.821 -1.711 1.00 57.66 101 ASP A O 1
ATOM 872 N N . ARG A 1 102 ? 2.157 16.847 -0.745 1.00 52.09 102 ARG A N 1
ATOM 873 C CA . ARG A 1 102 ? 1.081 16.918 0.264 1.00 52.09 102 ARG A CA 1
ATOM 874 C C . ARG A 1 102 ? 1.469 17.728 1.503 1.00 52.09 102 ARG A C 1
ATOM 876 O O . ARG A 1 102 ? 0.592 18.120 2.273 1.00 52.09 102 ARG A O 1
ATOM 883 N N . THR A 1 103 ? 2.758 17.982 1.713 1.00 48.34 103 THR A N 1
ATOM 884 C CA . THR A 1 103 ? 3.244 18.846 2.794 1.00 48.34 103 THR A CA 1
ATOM 885 C C . THR A 1 103 ? 3.204 20.305 2.320 1.00 48.34 103 THR A C 1
ATOM 887 O O . THR A 1 103 ? 3.683 20.599 1.226 1.00 48.34 103 THR A O 1
ATOM 890 N N . PRO A 1 104 ? 2.674 21.265 3.103 1.00 38.66 104 PRO A N 1
ATOM 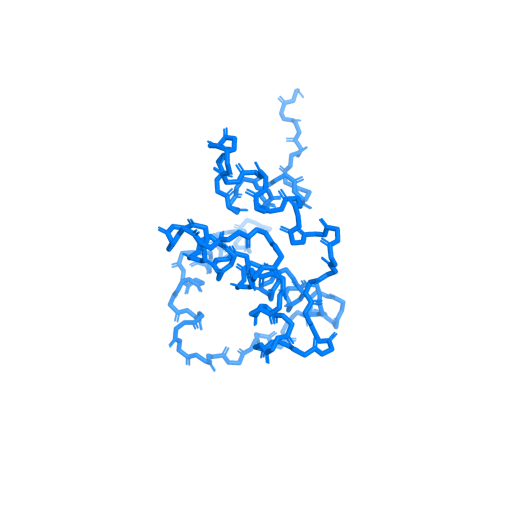891 C CA . PRO A 1 104 ? 2.682 22.687 2.752 1.00 38.66 104 PRO A CA 1
ATOM 892 C C . PRO A 1 104 ? 4.090 23.296 2.908 1.00 38.66 104 PRO A C 1
ATOM 894 O O . PRO A 1 104 ? 4.310 24.222 3.683 1.00 38.66 104 PRO A O 1
ATOM 897 N N . THR A 1 105 ? 5.074 22.760 2.188 1.00 43.47 105 THR A N 1
ATOM 898 C CA . THR A 1 105 ? 6.451 23.273 2.117 1.00 43.47 105 THR A CA 1
ATOM 899 C C . THR A 1 105 ? 6.738 24.038 0.830 1.00 43.47 105 THR A C 1
ATOM 901 O O . THR A 1 105 ? 7.748 24.731 0.752 1.00 43.47 105 THR A O 1
ATOM 904 N N . ASN A 1 106 ? 5.822 24.029 -0.142 1.00 36.62 106 ASN A N 1
ATOM 905 C CA . ASN A 1 106 ? 5.924 24.859 -1.340 1.00 36.62 106 ASN A CA 1
ATOM 906 C C . ASN A 1 106 ? 5.367 26.274 -1.094 1.00 36.62 106 ASN A C 1
ATOM 908 O O . ASN A 1 106 ? 4.447 26.723 -1.777 1.00 36.62 106 ASN A O 1
ATOM 912 N N . PHE A 1 107 ? 5.970 27.021 -0.160 1.00 36.16 107 PHE A N 1
ATOM 913 C CA . PHE A 1 107 ? 6.057 28.469 -0.359 1.00 36.16 107 PHE A CA 1
ATOM 914 C C . PHE A 1 107 ? 6.955 28.664 -1.578 1.00 36.16 107 PHE A C 1
ATOM 916 O O . PHE A 1 107 ? 8.179 28.562 -1.487 1.00 36.16 107 PHE A O 1
ATOM 923 N N . LYS A 1 108 ? 6.328 28.865 -2.742 1.00 33.84 108 LYS A N 1
ATOM 924 C CA . LYS A 1 108 ? 7.011 29.317 -3.951 1.00 33.84 108 LYS A CA 1
ATOM 925 C C . LYS A 1 108 ? 7.897 30.497 -3.552 1.00 33.84 108 LYS A C 1
ATOM 927 O O . LYS A 1 108 ? 7.390 31.524 -3.112 1.00 33.84 108 LYS A O 1
ATOM 932 N N . LYS A 1 109 ? 9.213 30.341 -3.693 1.00 36.72 109 LYS A N 1
ATOM 933 C CA . LYS A 1 109 ? 10.099 31.489 -3.868 1.00 36.72 109 LYS A CA 1
ATOM 934 C C . LYS A 1 109 ? 9.731 32.098 -5.222 1.00 36.72 109 LYS A C 1
ATOM 936 O O . LYS A 1 109 ? 10.224 31.630 -6.244 1.00 36.72 109 LYS A O 1
ATOM 941 N N . SER A 1 110 ? 8.802 33.047 -5.221 1.00 32.69 110 SER A N 1
ATOM 942 C CA . SER A 1 110 ? 8.693 34.076 -6.256 1.00 32.69 110 SER A CA 1
ATOM 943 C C . SER A 1 110 ? 9.096 35.395 -5.632 1.00 32.69 110 SER A C 1
ATOM 945 O O . SER A 1 110 ? 8.497 35.698 -4.574 1.00 32.69 110 SER A O 1
#

pLDDT: mean 71.84, std 21.24, range [32.69, 97.06]

Secondary structure (DSSP, 8-state):
-HHHHHHHHHHHHHHHHHHHTTPPPPTTS-HHHHHHHHHHHHHHHHHHHHHHHHHTT--HHHHHHHHHHHHGGGSPPHHHHHHHHHHHHTTPPPHHHHHHHHSTT-----

Radius of gyration: 16.58 Å; chains: 1; bounding box: 29×44×39 Å

Organism: Stegodyphus mimosarum (NCBI:txid407821)

Foldseek 3Di:
DPPVVVVVVVVVVCVVVCVVPVDDDDPPDDPVRVVVVVLLVLLQVLLVQLLVCVVVVHDLVVSQVVQCVVQPPNGDDSVSSVVSNVCVVVVHDG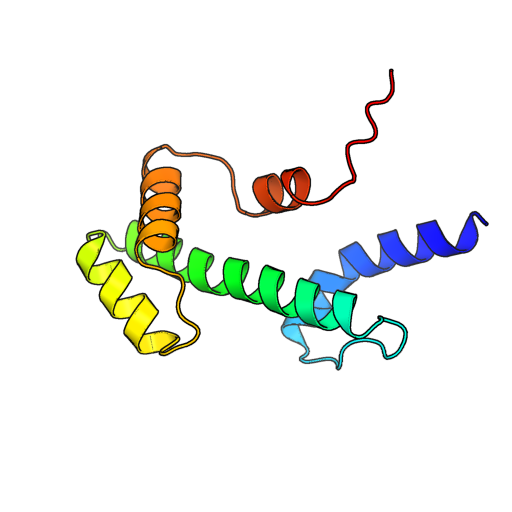SVVVVVVPDPPPPPPD